Protein 2WFO (pdb70)

Sequence (153 aa):
ELPSLCMLNNSFYYMKGGANIFLIRVSDVSVLMKEYDVSVYEPEDLGNCLNKSDSSWAIHWFSIALGHDWLMDPPMLCRNKTKKEGSNIQQFNISKADESRVYGKKIRNGMRHLFRGFYDPCEEGKVCYVTINQCGDPSSFEYCGTNYLSKCQF

Solvent-accessible surface area: 8376 Å² total; per-residue (Å²): 198,110,11,36,47,11,66,46,75,21,45,31,0,0,0,65,2,56,91,3,28,0,0,0,55,8,43,97,103,32,111,13,118,123,157,148,18,32,18,0,132,107,37,140,35,0,29,68,1,6,125,105,114,80,0,27,118,0,0,57,52,0,0,92,35,1,30,7,59,33,166,152,27,59,56,2,21,0,19,52,83,107,79,193,107,8,6,13,0,8,1,62,0,5,46,36,124,169,14,82,125,14,0,149,71,0,14,67,4,0,98,142,46,11,233,47,8,142,55,59,8,108,113,50,118,72,3,21,0,14,1,4,8,20,77,41,86,6,4,155,110,54,24,31,118,101,43,33,90,146,16,136,71

InterPro domains:
  IPR001535 Arenavirus glycoprotein [PF00798] (1-121)

B-factor: mean 17.54, std 7.78, range [5.85, 47.01]

Foldseek 3Di:
DAWAKADPDQFWIWTHDPPWIKIKGKDQDDPDDPPVFDFALALVSCCQQAVDPSCSVNVVSLCVLLPHDSHDDGTWTWHGCVDQQFIKTKDKLAQDDVNNVVNVSSQVSVCVVPVNHDDPHDHPGTMMIIMTIPPRNNCPCCPPCVNCVNDPD

Secondary structure (DSSP, 8-state):
-PPEEEESSSSEEEEEETTEEEEEEEES-----TTTSEEE-SGGGGGGT-S-GGGHHHHHHHHHHHT--TTTSPPEEE--TT-TT---EEEE--BSTTTHHHHHHHHHHHHHH-TT----PPBTS--EEEEEEBTBGGGTTTTSHHHHTTS--

Radius of gyration: 14.34 Å; Cα contacts (8 Å, |Δi|>4): 289; chains: 1; bounding box: 29×34×38 Å

Organism: Machupo virus (NCBI:txid3052317)

Nearest PDB structures (foldseek):
  7qu1-assembly1_C  TM=9.892E-01  e=2.155E-29  Mammarenavirus machupoense
  6s9j-assembly3_F  TM=9.794E-01  e=1.370E-26  Mammarenavirus machupoense
  7qu2-assembly1_C  TM=9.484E-01  e=4.733E-16  Mammarenavirus juninense
  5w1k-assembly3_J  TM=9.390E-01  e=4.719E-14  Mammarenavirus juninense

Structure (mmCIF, N/CA/C/O backbone):
data_2WFO
#
_entry.id   2WFO
#
_cell.length_a   51.523
_cell.length_b   55.070
_cell.length_c   61.327
_cell.angle_alpha   90.00
_cell.angle_beta   90.00
_cell.angle_gamma   90.00
#
_symmetry.space_group_name_H-M   'P 21 21 21'
#
loop_
_entity.id
_entity.type
_entity.pdbx_description
1 polymer 'GLYCOPROTEIN 1'
2 branched 2-acetamido-2-deoxy-beta-D-glucopyranose-(1-4)-2-acetamido-2-deoxy-beta-D-glucopyranose
3 non-polymer 2-acetamido-2-deoxy-beta-D-glucopyranose
4 water water
#
loop_
_atom_site.group_PDB
_atom_site.id
_atom_site.type_symbol
_atom_site.label_atom_id
_atom_site.label_alt_id
_atom_site.label_comp_id
_atom_site.label_asym_id
_atom_site.label_entity_id
_atom_site.label_seq_id
_atom_site.pdbx_PDB_ins_code
_atom_site.Cartn_x
_atom_site.Cartn_y
_atom_site.Cartn_z
_atom_site.occupancy
_atom_site.B_iso_or_equiv
_atom_site.auth_seq_id
_atom_site.auth_comp_id
_atom_site.auth_asym_id
_atom_site.auth_atom_id
_atom_site.pdbx_PDB_model_num
ATOM 1 N N . GLU A 1 1 ? 49.454 39.555 17.134 1.00 38.16 87 GLU A N 1
ATOM 2 C CA . GLU A 1 1 ? 49.940 39.495 15.723 1.00 37.37 87 GLU A CA 1
ATOM 3 C C . GLU A 1 1 ? 48.911 38.853 14.775 1.00 35.42 87 GLU A C 1
ATOM 4 O O . GLU A 1 1 ? 48.835 39.250 13.610 1.00 35.73 87 GLU A O 1
ATOM 10 N N . LEU A 1 2 ? 48.145 37.864 15.257 1.00 32.97 88 LEU A N 1
ATOM 11 C CA . LEU A 1 2 ? 47.019 37.307 14.489 1.00 30.19 88 LEU A CA 1
ATOM 12 C C . LEU A 1 2 ? 45.735 38.067 14.809 1.00 27.63 88 LEU A C 1
ATOM 13 O O . LEU A 1 2 ? 45.560 38.537 15.931 1.00 26.85 88 LEU A O 1
ATOM 18 N N . PRO A 1 3 ? 44.811 38.154 13.837 1.00 24.52 89 PRO A N 1
ATOM 19 C CA . PRO A 1 3 ? 43.481 38.637 14.200 1.00 23.39 89 PRO A CA 1
ATOM 20 C C . PRO A 1 3 ? 42.869 37.806 15.324 1.00 22.24 89 PRO A C 1
ATOM 21 O O . PRO A 1 3 ? 43.205 36.637 15.476 1.00 23.34 89 PRO A O 1
ATOM 25 N N . SER A 1 4 ? 42.000 38.409 16.120 1.00 20.73 90 SER A N 1
ATOM 26 C CA . SER A 1 4 ? 41.300 37.691 17.176 1.00 20.40 90 SER A CA 1
ATOM 27 C C . SER A 1 4 ? 39.959 37.223 16.649 1.00 18.69 90 SER A C 1
ATOM 28 O O . SER A 1 4 ? 39.329 37.953 15.902 1.00 18.27 90 SER A O 1
ATOM 31 N N . LEU A 1 5 ? 39.526 36.034 17.063 1.00 17.64 91 LEU A N 1
ATOM 32 C CA . LEU A 1 5 ? 38.285 35.412 16.565 1.00 17.11 91 LEU A CA 1
ATOM 33 C C . LEU A 1 5 ? 37.324 35.126 17.709 1.00 17.36 91 LEU A C 1
ATOM 34 O O . LEU A 1 5 ? 37.743 34.792 18.808 1.00 18.04 91 LEU A O 1
ATOM 39 N N . CYS A 1 6 ? 36.032 35.273 17.440 1.00 16.22 92 CYS A N 1
ATOM 40 C CA . CYS A 1 6 ? 34.985 35.034 18.415 1.00 16.62 92 CYS A CA 1
ATOM 41 C C . CYS A 1 6 ? 33.840 34.303 17.735 1.00 15.19 92 CYS A C 1
ATOM 42 O O . CYS A 1 6 ? 33.4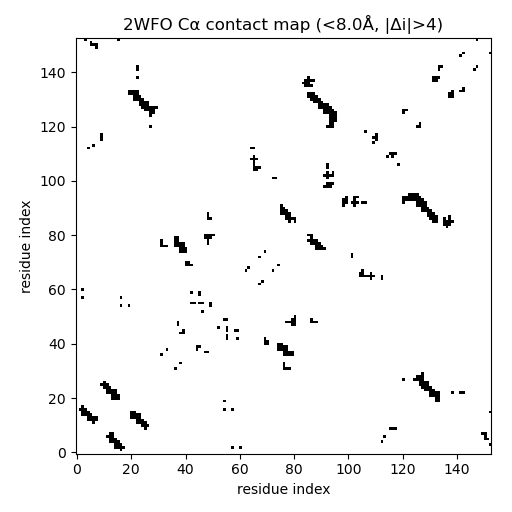59 34.643 16.634 1.00 13.59 92 CYS A O 1
ATOM 45 N N . MET A 1 7 ? 33.275 33.319 18.413 1.00 15.53 93 MET A N 1
ATOM 46 C CA . MET A 1 7 ? 32.064 32.680 17.954 1.00 15.01 93 MET A CA 1
ATOM 47 C C . MET A 1 7 ? 30.935 33.009 18.925 1.00 15.20 93 MET A C 1
ATOM 48 O O . MET A 1 7 ? 31.030 32.716 20.128 1.00 14.47 93 MET A O 1
ATOM 53 N N . LEU A 1 8 ? 29.865 33.586 18.393 1.00 14.81 94 LEU A N 1
ATOM 54 C CA . LEU A 1 8 ? 28.674 33.887 19.170 1.00 15.93 94 LEU A CA 1
ATOM 55 C C . LEU A 1 8 ? 27.765 32.658 19.224 1.00 16.12 94 LEU A C 1
ATOM 56 O O . LEU A 1 8 ? 27.265 32.280 20.280 1.00 16.81 94 LEU A O 1
ATOM 61 N N . ASN A 1 9 ? 27.536 32.061 18.063 1.00 15.36 95 ASN A N 1
ATOM 62 C CA . ASN A 1 9 ? 26.705 30.868 17.927 1.00 15.48 95 ASN A CA 1
ATOM 63 C C . ASN A 1 9 ? 27.013 30.278 16.554 1.00 15.13 95 ASN A C 1
ATOM 64 O O . ASN A 1 9 ? 27.981 30.699 15.925 1.00 14.79 95 ASN A O 1
ATOM 69 N N . ASN A 1 10 ? 26.247 29.308 16.079 1.00 15.30 96 ASN A N 1
ATOM 70 C CA . ASN A 1 10 ? 26.702 28.616 14.865 1.00 15.52 96 ASN A CA 1
ATOM 71 C C . ASN A 1 10 ? 26.665 29.480 13.598 1.00 15.41 96 ASN A C 1
ATOM 72 O O . ASN A 1 10 ? 27.342 29.157 12.618 1.00 15.47 96 ASN A O 1
ATOM 77 N N . SER A 1 11 ? 25.875 30.555 13.605 1.00 14.66 97 SER A N 1
ATOM 78 C CA . SER A 1 11 ? 25.768 31.407 12.429 1.00 14.62 97 SER A CA 1
ATOM 79 C C . SER A 1 11 ? 26.493 32.754 12.539 1.00 13.96 97 SER A C 1
ATOM 80 O O . SER A 1 11 ? 26.702 33.397 11.512 1.00 13.68 97 SER A O 1
ATOM 83 N N . PHE A 1 12 ? 26.833 33.184 13.760 1.00 13.70 98 PHE A N 1
ATOM 84 C CA . PHE A 1 12 ? 27.422 34.498 14.015 1.00 12.61 98 PHE A CA 1
ATOM 85 C C . PHE A 1 12 ? 28.806 34.407 14.625 1.00 12.70 98 PHE A C 1
ATOM 86 O O . PHE A 1 12 ? 28.998 33.778 15.672 1.00 11.37 98 PHE A O 1
ATOM 94 N N . TYR A 1 13 ? 29.757 35.072 13.965 1.00 11.32 99 TYR A N 1
ATOM 95 C CA . TYR A 1 13 ? 31.163 35.069 14.373 1.00 11.39 99 TYR A CA 1
ATOM 96 C C . TYR A 1 13 ? 31.683 36.470 14.207 1.00 11.13 99 TYR A C 1
ATOM 97 O O . TYR A 1 13 ? 31.070 37.299 13.507 1.00 9.99 99 TYR A O 1
ATOM 106 N N . TYR A 1 14 ? 32.800 36.757 14.864 1.00 10.28 100 TYR A N 1
ATOM 107 C CA . TYR A 1 14 ? 33.453 38.055 14.704 1.00 10.67 100 TYR A CA 1
ATOM 108 C C . TYR A 1 14 ? 34.961 37.908 14.608 1.00 11.22 100 TYR A C 1
ATOM 109 O O . TYR A 1 14 ? 35.559 37.012 15.210 1.00 11.50 100 TYR A O 1
ATOM 118 N N . MET A 1 15 ? 35.572 38.823 13.870 1.00 11.87 101 MET A N 1
ATOM 119 C CA . MET A 1 15 ? 37.028 38.936 13.799 1.00 11.83 101 MET A CA 1
ATOM 120 C C . MET A 1 15 ? 37.482 40.348 14.108 1.00 13.29 101 MET A C 1
ATOM 121 O O . MET A 1 15 ? 36.917 41.324 13.619 1.00 12.55 101 MET A O 1
ATOM 126 N N . LYS A 1 16 ? 38.506 40.465 14.949 1.00 14.63 102 LYS A N 1
ATOM 127 C CA . LYS A 1 16 ? 39.099 41.754 15.236 1.00 16.57 102 LYS A CA 1
ATOM 128 C C . LYS A 1 16 ? 40.502 41.765 14.659 1.00 17.00 102 LYS A C 1
ATOM 129 O O . LYS A 1 16 ? 41.321 40.902 14.978 1.00 17.43 102 LYS A O 1
ATOM 135 N N . GLY A 1 17 ? 40.762 42.734 13.795 1.00 17.61 103 GLY A N 1
ATOM 136 C CA . GLY A 1 17 ? 42.072 42.918 13.170 1.00 19.05 103 GLY A CA 1
ATOM 137 C C . GLY A 1 17 ? 42.481 44.356 13.406 1.00 19.96 103 GLY A C 1
ATOM 138 O O . GLY A 1 17 ? 41.937 45.273 12.796 1.00 19.36 103 GLY A O 1
ATOM 139 N N . GLY A 1 18 ? 43.427 44.562 14.314 1.00 21.66 104 GLY A N 1
ATOM 140 C CA . GLY A 1 18 ? 43.746 45.907 14.772 1.00 22.53 104 GLY A CA 1
ATOM 141 C C . GLY A 1 18 ? 42.547 46.582 15.409 1.00 22.72 104 GLY A C 1
ATOM 142 O O . GLY A 1 18 ? 41.928 46.047 16.324 1.00 23.93 104 GLY A O 1
ATOM 143 N N . ALA A 1 19 ? 42.191 47.751 14.893 1.00 22.59 105 ALA A N 1
ATOM 144 C CA . ALA A 1 19 ? 41.077 48.516 15.429 1.00 22.36 105 ALA A CA 1
ATOM 145 C C . ALA A 1 19 ? 39.764 48.117 14.774 1.00 20.75 105 ALA A C 1
ATOM 146 O O . ALA A 1 19 ? 38.694 48.514 15.240 1.00 21.64 105 ALA A O 1
ATOM 148 N N . ASN A 1 20 ? 39.839 47.339 13.701 1.00 18.87 106 ASN A N 1
ATOM 149 C CA . ASN A 1 20 ? 38.638 46.943 12.954 1.00 16.95 106 ASN A CA 1
ATOM 150 C C . ASN A 1 20 ? 38.030 45.630 13.440 1.00 15.42 106 ASN A C 1
ATOM 151 O O . ASN A 1 20 ? 38.750 44.675 13.777 1.00 14.95 106 ASN A O 1
ATOM 156 N N . ILE A 1 21 ? 36.700 45.593 13.451 1.00 13.50 107 ILE A N 1
ATOM 157 C CA . ILE A 1 21 ? 35.943 44.416 13.836 1.00 12.40 107 ILE A CA 1
ATOM 158 C C . ILE A 1 21 ? 35.008 44.105 12.685 1.00 11.61 107 ILE A C 1
ATOM 159 O O . ILE A 1 21 ? 34.443 45.022 12.061 1.00 11.18 107 ILE A O 1
ATOM 164 N N . PHE A 1 22 ? 34.884 42.809 12.393 1.00 10.44 108 PHE A N 1
ATOM 165 C CA . PHE A 1 22 ? 34.071 42.313 11.292 1.00 10.26 108 PHE A CA 1
ATOM 166 C C . PHE A 1 22 ? 33.051 41.294 11.790 1.00 9.66 108 PHE A C 1
ATOM 167 O O . PHE A 1 22 ? 33.386 40.392 12.567 1.00 10.32 108 PHE A O 1
ATOM 175 N N . LEU A 1 23 ? 31.814 41.444 11.316 1.00 9.42 109 LEU A N 1
ATOM 176 C CA . LEU A 1 23 ? 30.730 40.484 11.524 1.00 9.38 109 LEU A CA 1
ATOM 177 C C . LEU A 1 23 ? 30.803 39.454 10.411 1.00 9.63 109 LEU A C 1
ATOM 178 O O . LEU A 1 23 ? 30.833 39.806 9.223 1.00 8.79 109 LEU A O 1
ATOM 183 N N . ILE A 1 24 ? 30.876 38.186 10.810 1.00 10.03 110 ILE A N 1
ATOM 184 C CA . ILE A 1 24 ? 30.985 37.061 9.878 1.00 10.52 110 ILE A CA 1
ATOM 185 C C . ILE A 1 24 ? 29.772 36.169 10.115 1.00 10.44 110 ILE A C 1
ATOM 186 O O . ILE A 1 24 ? 29.552 35.707 11.239 1.00 9.96 110 ILE A O 1
ATOM 191 N N . ARG A 1 25 ? 28.966 35.966 9.081 1.00 10.40 111 ARG A N 1
ATOM 192 C CA . ARG A 1 25 ? 27.764 35.150 9.215 1.00 10.97 111 ARG A CA 1
ATOM 193 C C . ARG A 1 25 ? 27.729 34.031 8.202 1.00 11.44 111 ARG A C 1
ATOM 194 O O . ARG A 1 25 ? 28.227 34.170 7.086 1.00 11.67 111 ARG A O 1
ATOM 202 N N . VAL A 1 26 ? 27.201 32.886 8.635 1.00 11.66 112 VAL A N 1
ATOM 203 C CA . VAL A 1 26 ? 26.938 31.778 7.725 1.00 11.88 112 VAL A CA 1
ATOM 204 C C . VAL A 1 26 ? 25.453 31.777 7.470 1.00 13.26 112 VAL A C 1
ATOM 205 O O . VAL A 1 26 ? 24.654 31.759 8.419 1.00 14.18 112 VAL A O 1
ATOM 209 N N . SER A 1 27 ? 25.062 31.848 6.198 1.00 13.73 113 SER A N 1
ATOM 210 C CA . SER A 1 27 ? 23.648 31.952 5.881 1.00 14.95 113 SER A CA 1
ATOM 211 C C . SER A 1 27 ? 23.282 31.349 4.525 1.00 14.86 113 SER A C 1
ATOM 212 O O . SER A 1 27 ? 24.161 30.958 3.742 1.00 14.27 113 SER A O 1
ATOM 215 N N . ASP A 1 28 ? 21.977 31.242 4.280 1.00 13.71 114 ASP A N 1
ATOM 216 C CA . ASP A 1 28 ? 21.493 30.653 3.060 1.00 13.97 114 ASP A CA 1
ATOM 217 C C . ASP A 1 28 ? 20.829 31.666 2.119 1.00 12.70 114 ASP A C 1
ATOM 218 O O . ASP A 1 28 ? 20.045 31.276 1.275 1.00 11.53 114 ASP A O 1
ATOM 223 N N . VAL A 1 29 ? 21.156 32.950 2.276 1.00 11.88 115 VAL A N 1
ATOM 224 C CA . VAL A 1 29 ? 20.642 33.993 1.415 1.00 11.88 115 VAL A CA 1
ATOM 225 C C . VAL A 1 29 ? 21.786 34.921 1.032 1.00 11.73 115 VAL A C 1
ATOM 226 O O . VAL A 1 29 ? 22.616 35.297 1.867 1.00 11.39 115 VAL A O 1
ATOM 230 N N . SER A 1 30 ? 21.814 35.293 -0.233 1.00 12.90 116 SER A N 1
ATOM 231 C CA . SER A 1 30 ? 22.722 36.341 -0.722 1.00 12.63 116 SER A CA 1
ATOM 232 C C . SER A 1 30 ? 21.945 37.337 -1.546 1.00 12.06 116 SER A C 1
ATOM 233 O O . SER A 1 30 ? 21.034 36.949 -2.269 1.00 11.70 116 SER A O 1
ATOM 236 N N . VAL A 1 31 ? 22.322 38.618 -1.448 1.00 10.57 117 VAL A N 1
ATOM 237 C CA . VAL A 1 31 ? 21.772 39.640 -2.342 1.00 10.95 117 VAL A CA 1
ATOM 238 C C . VAL A 1 31 ? 22.839 40.203 -3.261 1.00 11.36 117 VAL A C 1
ATOM 239 O O . VAL A 1 31 ? 22.615 41.235 -3.910 1.00 12.32 117 VAL A O 1
ATOM 243 N N . LEU A 1 32 ? 23.985 39.518 -3.330 1.00 11.33 118 LEU A N 1
ATOM 244 C CA . LEU A 1 32 ? 25.031 39.836 -4.299 1.00 12.32 118 LEU A CA 1
ATOM 245 C C . LEU A 1 32 ? 24.823 39.036 -5.595 1.00 13.15 118 LEU A C 1
ATOM 246 O O . LEU A 1 32 ? 24.124 37.990 -5.590 1.00 13.90 118 LEU A O 1
ATOM 251 N N . MET A 1 33 ? 25.382 39.552 -6.698 1.00 13.06 119 MET A N 1
ATOM 252 C CA . MET A 1 33 ? 25.202 38.962 -8.018 1.00 15.21 119 MET A CA 1
ATOM 253 C C . MET A 1 33 ? 26.492 39.140 -8.816 1.00 15.41 119 MET A C 1
ATOM 254 O O . MET A 1 33 ? 27.026 40.255 -8.943 1.00 14.44 119 MET A O 1
ATOM 259 N N . LYS A 1 34 ? 27.008 38.036 -9.346 1.00 16.72 120 LYS A N 1
ATOM 260 C CA . LYS A 1 34 ? 28.171 38.090 -10.225 1.00 18.91 120 LYS A CA 1
ATOM 261 C C . LYS A 1 34 ? 27.873 38.918 -11.470 1.00 20.23 120 LYS A C 1
ATOM 262 O O . LYS A 1 34 ? 26.777 38.847 -12.024 1.00 20.53 120 LYS A O 1
ATOM 268 N N . GLU A 1 35 ? 28.856 39.688 -11.914 1.00 20.77 121 GLU A N 1
ATOM 269 C CA . GLU A 1 35 ? 28.683 40.616 -13.053 1.00 21.89 121 GLU A CA 1
ATOM 270 C C . GLU A 1 35 ? 27.772 41.817 -12.748 1.00 21.09 121 GLU A C 1
ATOM 271 O O . GLU A 1 35 ? 27.488 42.601 -13.649 1.00 21.86 121 GLU A O 1
ATOM 277 N N . TYR A 1 36 ? 27.320 41.971 -11.497 1.00 18.27 122 TYR A N 1
ATOM 278 C CA . TYR A 1 36 ? 26.763 43.242 -11.027 1.00 17.10 122 TYR A CA 1
ATOM 279 C C . TYR A 1 36 ? 27.673 43.799 -9.933 1.00 15.22 122 TYR A C 1
ATOM 280 O O . TYR A 1 36 ? 28.141 44.943 -9.998 1.00 14.97 122 TYR A O 1
ATOM 289 N N . ASP A 1 37 ? 27.911 42.976 -8.920 1.00 14.17 123 ASP A N 1
ATOM 290 C CA . ASP A 1 37 ? 28.800 43.332 -7.800 1.00 13.11 123 ASP A CA 1
ATOM 291 C C . ASP A 1 37 ? 30.250 43.059 -8.172 1.00 13.04 123 ASP A C 1
ATOM 292 O O . ASP A 1 37 ? 30.539 42.693 -9.322 1.00 14.11 123 ASP A O 1
ATOM 297 N N . VAL A 1 38 ? 31.173 43.286 -7.245 1.00 12.47 124 VAL A N 1
ATOM 298 C CA . VAL A 1 38 ? 32.597 43.231 -7.560 1.00 11.69 124 VAL A CA 1
ATOM 299 C C . VAL A 1 38 ? 33.133 41.790 -7.383 1.00 11.48 124 VAL A C 1
ATOM 300 O O . VAL A 1 38 ? 32.836 41.139 -6.381 1.00 10.94 124 VAL A O 1
ATOM 304 N N . SER A 1 39 ? 33.891 41.296 -8.363 1.00 12.29 125 SER A N 1
ATOM 305 C CA . SER A 1 39 ? 34.582 40.006 -8.239 1.00 11.19 125 SER A CA 1
ATOM 306 C C . SER A 1 39 ? 35.990 40.285 -7.696 1.00 10.93 125 SER A C 1
ATOM 307 O O . SER A 1 39 ? 36.735 41.132 -8.254 1.00 11.14 125 SER A O 1
ATOM 310 N N . VAL A 1 40 ? 36.354 39.585 -6.628 1.00 10.62 126 VAL A N 1
ATOM 311 C CA . VAL A 1 40 ? 37.625 39.825 -5.942 1.00 10.01 126 VAL A CA 1
ATOM 312 C C . VAL A 1 40 ? 38.686 38.829 -6.429 1.00 10.61 126 VAL A C 1
ATOM 313 O O . VAL A 1 40 ? 38.919 37.802 -5.802 1.00 12.44 126 VAL A O 1
ATOM 317 N N . TYR A 1 41 ? 39.303 39.129 -7.563 1.00 10.07 127 TYR A N 1
ATOM 318 C CA . TYR A 1 41 ? 40.219 38.202 -8.227 1.00 11.00 127 TYR A CA 1
ATOM 319 C C . TYR A 1 41 ? 41.553 38.067 -7.486 1.00 11.17 127 TYR A C 1
ATOM 320 O O . TYR A 1 41 ? 42.119 36.980 -7.414 1.00 11.62 127 TYR A O 1
ATOM 329 N N . GLU A 1 42 ? 42.072 39.194 -7.018 1.00 11.77 128 GLU A N 1
ATOM 330 C CA . GLU A 1 42 ? 43.392 39.243 -6.374 1.00 11.69 128 GLU A CA 1
ATOM 331 C C . GLU A 1 42 ? 43.258 39.933 -5.038 1.00 11.53 128 GLU A C 1
ATOM 332 O O . GLU A 1 42 ? 42.338 40.714 -4.849 1.00 11.17 128 GLU A O 1
ATOM 338 N N . PRO A 1 43 ? 44.208 39.696 -4.119 1.00 12.78 129 PRO A N 1
ATOM 339 C CA . PRO A 1 43 ? 44.035 40.267 -2.777 1.00 13.08 129 PRO A CA 1
ATOM 340 C C . PRO A 1 43 ? 43.787 41.766 -2.782 1.00 14.24 129 PRO A C 1
ATOM 341 O O . PRO A 1 43 ? 42.953 42.232 -2.016 1.00 13.58 129 PRO A O 1
ATOM 345 N N . GLU A 1 44 ? 44.452 42.493 -3.674 1.00 14.87 130 GLU A N 1
ATOM 346 C CA . GLU A 1 44 ? 44.383 43.938 -3.651 1.00 16.23 130 GLU A CA 1
ATOM 347 C C . GLU A 1 44 ? 43.017 44.470 -4.175 1.00 14.91 130 GLU A C 1
ATOM 348 O O . GLU A 1 44 ? 42.647 45.615 -3.897 1.00 14.33 130 GLU A O 1
ATOM 354 N N . ASP A 1 45 ? 42.239 43.603 -4.837 1.00 12.85 131 ASP A N 1
ATOM 355 C CA . ASP A 1 45 ? 40.844 43.928 -5.179 1.00 12.48 131 ASP A CA 1
ATOM 356 C C . ASP A 1 45 ? 39.966 44.137 -3.946 1.00 12.08 131 ASP A C 1
ATOM 357 O O . ASP A 1 45 ? 38.901 44.740 -4.050 1.00 11.99 131 ASP A O 1
ATOM 362 N N . LEU A 1 46 ? 40.410 43.656 -2.786 1.00 12.40 132 LEU A N 1
ATOM 363 C CA . LEU A 1 46 ? 39.678 43.878 -1.547 1.00 12.27 132 LEU A CA 1
ATOM 364 C C . LEU A 1 46 ? 39.554 45.371 -1.253 1.00 12.88 132 LEU A C 1
ATOM 365 O O . LEU A 1 46 ? 38.637 45.780 -0.547 1.00 12.91 132 LEU A O 1
ATOM 370 N N . GLY A 1 47 ? 40.459 46.174 -1.803 1.00 13.53 133 GLY A N 1
ATOM 371 C CA . GLY A 1 47 ? 40.410 47.623 -1.658 1.00 14.15 133 GLY A CA 1
ATOM 372 C C . GLY A 1 47 ? 39.166 48.238 -2.290 1.00 14.21 133 GLY A C 1
ATOM 373 O O . GLY A 1 47 ? 38.811 49.360 -1.958 1.00 15.32 133 GLY A O 1
ATOM 374 N N . ASN A 1 48 ? 38.518 47.513 -3.204 1.00 13.63 134 ASN A N 1
ATOM 375 C CA . ASN A 1 48 ? 37.249 47.966 -3.797 1.00 14.51 134 ASN A CA 1
ATOM 376 C C . ASN A 1 48 ? 36.024 47.520 -2.981 1.00 13.82 134 ASN A C 1
ATOM 377 O O . ASN A 1 48 ? 34.899 47.877 -3.317 1.00 13.67 134 ASN A O 1
ATOM 382 N N . CYS A 1 49 ? 36.258 46.730 -1.929 1.00 12.55 135 CYS A N 1
ATOM 383 C CA . CYS A 1 49 ? 35.187 46.189 -1.070 1.00 12.86 135 CYS A CA 1
ATOM 384 C C . CYS A 1 49 ? 35.032 46.945 0.261 1.00 13.45 135 CYS A C 1
ATOM 385 O O . CYS A 1 49 ? 34.014 46.787 0.933 1.00 13.01 135 CYS A O 1
ATOM 388 N N . LEU A 1 50 ? 36.065 47.689 0.650 1.00 14.43 136 LEU A N 1
ATOM 389 C CA . LEU A 1 50 ? 36.217 48.221 1.997 1.00 15.64 136 LEU A CA 1
ATOM 390 C C . LEU A 1 50 ? 36.653 49.685 1.932 1.00 18.11 136 LEU A C 1
ATOM 391 O O . LEU A 1 50 ? 37.605 49.985 1.242 1.00 18.82 136 LEU A O 1
ATOM 396 N N . ASN A 1 51 ? 36.021 50.578 2.691 1.00 20.92 137 ASN A N 1
ATOM 397 C CA . ASN A 1 51 ? 36.460 52.003 2.666 1.00 23.37 137 ASN A CA 1
ATOM 398 C C . ASN A 1 51 ? 37.738 52.278 3.450 1.00 23.58 137 ASN A C 1
ATOM 399 O O . ASN A 1 51 ? 38.483 53.216 3.136 1.00 25.42 137 ASN A O 1
ATOM 404 N N . LYS A 1 52 ? 38.031 51.445 4.439 1.00 23.03 138 LYS A N 1
ATOM 405 C CA . LYS A 1 52 ? 39.245 51.623 5.258 1.00 23.53 138 LYS A CA 1
ATOM 406 C C . LYS A 1 52 ? 40.433 50.847 4.656 1.00 22.33 138 LYS A C 1
ATOM 407 O O . LYS A 1 52 ? 40.321 49.654 4.428 1.00 20.75 138 LYS A O 1
ATOM 413 N N . SER A 1 53 ? 41.570 51.511 4.438 1.00 21.37 139 SER A N 1
ATOM 414 C CA . SER A 1 53 ? 42.762 50.826 3.896 1.00 20.87 139 SER A CA 1
ATOM 415 C C . SER A 1 53 ? 43.304 49.723 4.820 1.00 21.09 139 SER A C 1
ATOM 416 O O . SER A 1 53 ? 43.772 48.669 4.350 1.00 21.29 139 SER A O 1
ATOM 419 N N . ASP A 1 54 ? 43.194 49.939 6.130 1.00 21.38 140 ASP A N 1
ATOM 420 C CA . ASP A 1 54 ? 43.754 49.003 7.121 1.00 21.56 140 ASP A CA 1
ATOM 421 C C . ASP A 1 54 ? 42.892 47.760 7.390 1.00 20.80 140 ASP A C 1
ATOM 422 O O . ASP A 1 54 ? 43.209 46.960 8.276 1.00 21.87 140 ASP A O 1
ATOM 427 N N . SER A 1 55 ? 41.828 47.585 6.610 1.00 18.97 141 SER A N 1
ATOM 428 C CA . SER A 1 55 ? 40.942 46.430 6.739 1.00 18.19 141 SER A CA 1
ATOM 429 C C . SER A 1 55 ? 41.315 45.286 5.805 1.00 16.95 141 SER A C 1
ATOM 430 O O . SER A 1 55 ? 41.045 44.110 6.106 1.00 16.03 141 SER A O 1
ATOM 433 N N . SER A 1 56 ? 41.951 45.609 4.673 1.00 15.81 142 SER A N 1
ATOM 434 C CA . SER A 1 56 ? 42.210 44.571 3.672 1.00 15.35 142 SER A CA 1
ATOM 435 C C . SER A 1 56 ? 43.103 43.431 4.163 1.00 14.86 142 SER A C 1
ATOM 436 O O . SER A 1 56 ? 42.909 42.281 3.776 1.00 13.07 142 SER A O 1
ATOM 439 N N . TRP A 1 57 ? 44.085 43.727 4.992 1.00 14.62 143 TRP A N 1
ATOM 440 C CA . TRP A 1 57 ? 44.984 42.640 5.435 1.00 14.76 143 TRP A CA 1
ATOM 441 C C . TRP A 1 57 ? 44.219 41.577 6.239 1.00 13.02 143 TRP A C 1
ATOM 442 O O . TRP A 1 57 ? 44.464 40.384 6.078 1.00 13.13 143 TRP A O 1
ATOM 453 N N . ALA A 1 58 ? 43.284 42.008 7.078 1.00 12.66 144 ALA A N 1
ATOM 454 C CA . ALA A 1 58 ? 42.559 41.089 7.968 1.00 12.23 144 ALA A CA 1
ATOM 455 C C . ALA A 1 58 ? 41.650 40.186 7.179 1.00 11.15 144 ALA A C 1
ATOM 456 O O . ALA A 1 58 ? 41.573 38.993 7.451 1.00 11.19 144 ALA A O 1
ATOM 458 N N . ILE A 1 59 ? 40.933 40.758 6.214 1.00 10.21 145 ILE A N 1
ATOM 459 C CA . ILE A 1 59 ? 40.070 39.946 5.352 1.00 10.49 145 ILE A CA 1
ATOM 460 C C . ILE A 1 59 ? 40.917 38.969 4.557 1.00 10.25 145 ILE A C 1
ATOM 461 O O . ILE A 1 59 ? 40.560 37.810 4.417 1.00 10.07 145 ILE A O 1
ATOM 466 N N . HIS A 1 60 ? 42.059 39.434 4.068 1.00 10.69 146 HIS A N 1
ATOM 467 C CA . HIS A 1 60 ? 42.978 38.542 3.371 1.00 10.18 146 HIS A CA 1
ATOM 468 C C . HIS A 1 60 ? 43.461 37.420 4.294 1.00 10.06 146 HIS A C 1
ATOM 469 O O . HIS A 1 60 ? 43.450 36.252 3.913 1.00 9.01 146 HIS A O 1
ATOM 476 N N . TRP A 1 61 ? 43.866 37.769 5.510 1.00 9.71 147 TRP A N 1
ATOM 477 C CA . TRP A 1 61 ? 44.298 36.765 6.475 1.00 10.32 147 TRP A CA 1
ATOM 478 C C . TRP A 1 61 ? 43.220 35.684 6.653 1.00 10.09 147 TRP A C 1
ATOM 479 O O . TRP A 1 61 ? 43.521 34.480 6.616 1.00 10.56 147 TRP A O 1
ATOM 490 N N . PHE A 1 62 ? 41.974 36.117 6.805 1.00 9.59 148 PHE A N 1
ATOM 491 C CA . PHE A 1 62 ? 40.850 35.210 7.060 1.00 9.77 148 PHE A CA 1
ATOM 492 C C . PHE A 1 62 ? 40.635 34.309 5.845 1.00 9.66 148 PHE A C 1
ATOM 493 O O . PHE A 1 62 ? 40.469 33.102 5.979 1.00 9.91 148 PHE A O 1
ATOM 501 N N . SER A 1 63 ? 40.719 34.887 4.644 1.00 9.31 149 SER A N 1
ATOM 502 C CA . SER A 1 63 ? 40.588 34.089 3.405 1.00 8.60 149 SER A CA 1
ATOM 503 C C . SER A 1 63 ? 41.635 32.964 3.338 1.00 9.40 149 SER A C 1
ATOM 504 O O . SER A 1 63 ? 41.315 31.827 3.010 1.00 9.71 149 SER A O 1
ATOM 507 N N . ILE A 1 64 ? 42.887 33.291 3.662 1.00 9.48 150 ILE A N 1
ATOM 508 C CA . ILE A 1 64 ? 43.955 32.293 3.645 1.00 9.68 150 ILE A CA 1
ATOM 509 C C . ILE A 1 64 ? 43.678 31.221 4.709 1.00 10.65 150 ILE A C 1
ATOM 510 O O . ILE A 1 64 ? 43.852 30.016 4.452 1.00 10.40 150 ILE A O 1
ATOM 515 N N . ALA A 1 65 ? 43.267 31.665 5.890 1.00 10.48 151 ALA A N 1
ATOM 516 C CA . ALA A 1 65 ? 42.980 30.748 7.006 1.00 11.31 151 ALA A CA 1
ATOM 517 C C . ALA A 1 65 ? 41.865 29.743 6.671 1.00 11.19 151 ALA A C 1
ATO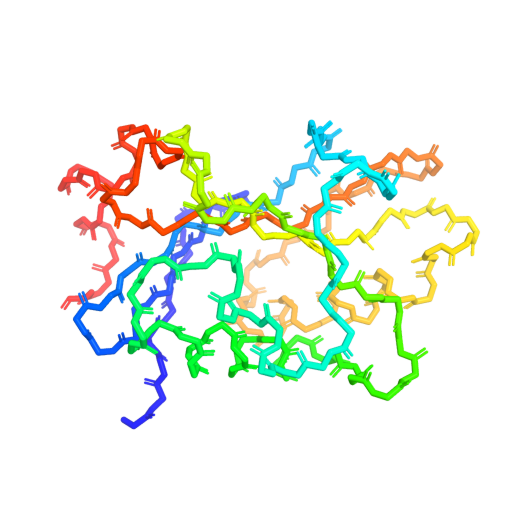M 518 O O . ALA A 1 65 ? 41.909 28.577 7.082 1.00 11.77 151 ALA A O 1
ATOM 520 N N . LEU A 1 66 ? 40.894 30.187 5.893 1.00 10.39 152 LEU A N 1
ATOM 521 C CA . LEU A 1 66 ? 39.777 29.326 5.455 1.00 9.87 152 LEU A CA 1
ATOM 522 C C . LEU A 1 66 ? 40.174 28.328 4.371 1.00 10.46 152 LEU A C 1
ATOM 523 O O . LEU A 1 66 ? 39.450 27.362 4.110 1.00 9.96 152 LEU A O 1
ATOM 528 N N . GLY A 1 67 ? 41.297 28.582 3.698 1.00 10.42 153 GLY A N 1
ATOM 529 C CA . GLY A 1 67 ? 41.772 27.735 2.605 1.00 11.21 153 GLY A CA 1
ATOM 530 C C . GLY A 1 67 ? 41.565 28.284 1.189 1.00 11.17 153 GLY A C 1
ATOM 531 O O . GLY A 1 67 ? 41.769 27.557 0.215 1.00 11.63 153 GLY A O 1
ATOM 532 N N . HIS A 1 68 ? 41.164 29.543 1.057 1.00 10.82 154 HIS A N 1
ATOM 533 C CA . HIS A 1 68 ? 40.961 30.136 -0.262 1.00 10.54 154 HIS A CA 1
ATOM 534 C C . HIS A 1 68 ? 42.279 30.217 -1.025 1.00 11.23 154 HIS A C 1
ATOM 535 O O . HIS A 1 68 ? 43.293 30.696 -0.481 1.00 11.38 154 HIS A O 1
ATOM 542 N N . ASP A 1 69 ? 42.273 29.694 -2.256 1.00 11.23 155 ASP A N 1
ATOM 543 C CA . ASP A 1 69 ? 43.388 29.770 -3.176 1.00 11.00 155 ASP A CA 1
ATOM 544 C C . ASP A 1 69 ? 43.138 30.925 -4.158 1.00 10.35 155 ASP A C 1
ATOM 545 O O . ASP A 1 69 ? 42.268 30.858 -5.027 1.00 10.27 155 ASP A O 1
ATOM 550 N N . TRP A 1 70 ? 43.875 32.013 -3.986 1.00 10.10 156 TRP A N 1
ATOM 551 C CA . TRP A 1 70 ? 43.609 33.237 -4.740 1.00 10.21 156 TRP A CA 1
ATOM 552 C C . TRP A 1 70 ? 43.796 33.073 -6.225 1.00 11.19 156 TRP A C 1
ATOM 553 O O . TRP A 1 70 ? 43.064 33.686 -7.002 1.00 11.67 156 TRP A O 1
ATOM 564 N N . LEU A 1 71 ? 44.753 32.222 -6.614 1.00 11.12 157 LEU A N 1
ATOM 565 C CA . LEU A 1 71 ? 45.045 31.965 -8.020 1.00 11.83 157 LEU A CA 1
ATOM 566 C C . LEU A 1 71 ? 43.945 31.142 -8.693 1.00 11.76 157 LEU A C 1
ATOM 567 O O . LEU A 1 71 ? 43.559 31.467 -9.799 1.00 13.74 157 LEU A O 1
ATOM 572 N N . MET A 1 72 ? 43.453 30.104 -8.021 1.00 12.01 158 MET A N 1
ATOM 573 C CA . MET A 1 72 ? 42.650 29.075 -8.689 1.00 12.96 158 MET A CA 1
ATOM 574 C C . MET A 1 72 ? 41.189 28.977 -8.295 1.00 12.46 158 MET A C 1
ATOM 575 O O . MET A 1 72 ? 40.378 28.460 -9.082 1.00 11.90 158 MET A O 1
ATOM 580 N N . ASP A 1 73 ? 40.832 29.463 -7.112 1.00 11.50 159 ASP A N 1
ATOM 581 C CA . ASP A 1 73 ? 39.476 29.286 -6.597 1.00 11.73 159 ASP A CA 1
ATOM 582 C C . ASP A 1 73 ? 38.504 30.348 -7.116 1.00 11.36 159 ASP A C 1
ATOM 583 O O . ASP A 1 73 ? 38.911 31.419 -7.604 1.00 11.58 159 ASP A O 1
ATOM 588 N N . PRO A 1 74 ? 37.197 30.075 -6.986 1.00 12.23 160 PRO A N 1
ATOM 589 C CA . PRO A 1 74 ? 36.195 31.082 -7.355 1.00 12.75 160 PRO A CA 1
ATOM 590 C C . PRO A 1 74 ? 36.421 32.393 -6.628 1.00 12.44 160 PRO A C 1
ATOM 591 O O . PRO A 1 74 ? 36.596 32.387 -5.409 1.00 12.86 160 PRO A O 1
ATOM 595 N N . PRO A 1 75 ? 36.425 33.521 -7.362 1.00 12.20 161 PRO A N 1
ATOM 596 C CA . PRO A 1 75 ? 36.620 34.793 -6.682 1.00 12.21 161 PRO A CA 1
ATOM 597 C C . PRO A 1 75 ? 35.510 35.093 -5.681 1.00 11.79 161 PRO A C 1
ATOM 598 O O . PRO A 1 75 ? 34.352 34.736 -5.930 1.00 12.75 161 PRO A O 1
ATOM 602 N N . MET A 1 76 ? 35.859 35.704 -4.548 1.00 11.87 162 MET A N 1
ATOM 603 C CA . MET A 1 76 ? 34.844 36.209 -3.622 1.00 11.58 162 MET A CA 1
ATOM 604 C C . MET A 1 76 ? 34.038 37.283 -4.363 1.00 11.28 162 MET A C 1
ATOM 605 O O . MET A 1 76 ? 34.531 37.851 -5.344 1.00 11.37 162 MET A O 1
ATOM 610 N N . LEU A 1 77 ? 32.809 37.544 -3.929 1.00 10.53 163 LEU A N 1
ATOM 611 C CA . LEU A 1 77 ? 32.029 38.663 -4.452 1.00 11.48 163 LEU A CA 1
ATOM 612 C C . LEU A 1 77 ? 31.946 39.671 -3.336 1.00 10.47 163 LEU A C 1
ATOM 613 O O . LEU A 1 77 ? 31.859 39.284 -2.163 1.00 9.59 163 LEU A O 1
ATOM 618 N N . CYS A 1 78 ? 31.989 40.946 -3.681 1.00 10.00 164 CYS A N 1
ATOM 619 C CA . CYS A 1 78 ? 31.694 41.960 -2.693 1.00 9.92 164 CYS A CA 1
ATOM 620 C C . CYS A 1 78 ? 30.943 43.156 -3.243 1.00 9.62 164 CYS A C 1
ATOM 621 O O . CYS A 1 78 ? 30.944 43.439 -4.439 1.00 9.88 164 CYS A O 1
ATOM 624 N N . ARG A 1 79 ? 30.273 43.845 -2.330 1.00 9.51 165 ARG A N 1
ATOM 625 C CA . ARG A 1 79 ? 29.621 45.088 -2.682 1.00 9.95 165 ARG A CA 1
ATOM 626 C C . ARG A 1 79 ? 30.662 46.192 -2.820 1.00 10.28 165 ARG A C 1
ATOM 627 O O . ARG A 1 79 ? 31.526 46.380 -1.954 1.00 9.83 165 ARG A O 1
ATOM 635 N N . ASN A 1 80 ? 30.571 46.941 -3.912 1.00 11.34 166 ASN A N 1
ATOM 636 C CA . ASN A 1 80 ? 31.505 48.024 -4.170 1.00 12.82 166 ASN A CA 1
ATOM 637 C C . ASN A 1 80 ? 31.474 49.033 -3.021 1.00 12.65 166 ASN A C 1
ATOM 638 O O . ASN A 1 80 ? 30.405 49.410 -2.529 1.00 12.19 166 ASN A O 1
ATOM 643 N N . LYS A 1 81 ? 32.650 49.471 -2.585 1.00 12.91 167 LYS A N 1
ATOM 644 C CA . LYS A 1 81 ? 32.743 50.403 -1.464 1.00 14.06 167 LYS A CA 1
ATOM 645 C C . LYS A 1 81 ? 32.050 51.746 -1.732 1.00 14.72 167 LYS A C 1
ATOM 646 O O . LYS A 1 81 ? 31.776 52.487 -0.798 1.00 16.07 167 LYS A O 1
ATOM 652 N N . THR A 1 82 ? 31.770 52.050 -2.996 1.00 16.05 168 THR A N 1
ATOM 653 C CA . THR A 1 82 ? 31.083 53.302 -3.360 1.00 17.63 168 THR A CA 1
ATOM 654 C C . THR A 1 82 ? 29.598 53.265 -2.978 1.00 17.78 168 THR A C 1
ATOM 655 O O . THR A 1 82 ? 28.925 54.293 -3.057 1.00 18.06 168 THR A O 1
ATOM 659 N N . LYS A 1 83 ? 29.098 52.099 -2.555 1.00 16.63 169 LYS A N 1
ATOM 660 C CA . LYS A 1 83 ? 27.693 51.967 -2.141 1.00 17.09 169 LYS A CA 1
ATOM 661 C C . LYS A 1 83 ? 27.545 52.234 -0.654 1.00 16.17 169 LYS A C 1
ATOM 662 O O . LYS A 1 83 ? 28.121 51.522 0.170 1.00 15.88 169 LYS A O 1
ATOM 668 N N . LYS A 1 84 ? 26.725 53.224 -0.312 1.00 16.05 170 LYS A N 1
ATOM 669 C CA . LYS A 1 84 ? 26.491 53.601 1.084 1.00 16.08 170 LYS A CA 1
ATOM 670 C C . LYS A 1 84 ? 25.914 52.492 1.962 1.00 13.99 170 LYS A C 1
ATOM 671 O O . LYS A 1 84 ? 26.065 52.538 3.190 1.00 14.36 170 LYS A O 1
ATOM 677 N N . GLU A 1 85 ? 25.265 51.502 1.354 1.00 12.18 171 GLU A N 1
ATOM 678 C CA . GLU A 1 85 ? 24.637 50.435 2.127 1.00 10.50 171 GLU A CA 1
ATOM 679 C C . GLU A 1 85 ? 25.661 49.670 2.980 1.00 10.18 171 GLU A C 1
ATOM 680 O O . GLU A 1 85 ? 25.307 49.134 4.024 1.00 10.40 171 GLU A O 1
ATOM 686 N N . GLY A 1 86 ? 26.890 49.547 2.497 1.00 9.41 172 GLY A N 1
ATOM 687 C CA . GLY A 1 86 ? 27.981 49.042 3.319 1.00 9.54 172 GLY A CA 1
ATOM 688 C C . GLY A 1 86 ? 28.583 47.734 2.831 1.00 9.05 172 GLY A C 1
ATOM 689 O O . GLY A 1 86 ? 27.986 47.027 2.031 1.00 9.40 172 GLY A O 1
ATOM 690 N N . SER A 1 87 ? 29.752 47.425 3.362 1.00 8.88 173 SER A N 1
ATOM 691 C CA . SER A 1 87 ? 30.525 46.246 2.981 1.00 9.04 173 SER A CA 1
ATOM 692 C C . SER A 1 87 ? 29.732 44.966 3.110 1.00 8.41 173 SER A C 1
ATOM 693 O O . SER A 1 87 ? 28.941 44.779 4.030 1.00 8.57 173 SER A O 1
ATOM 696 N N . ASN A 1 88 ? 29.976 44.077 2.163 1.00 8.63 174 ASN A N 1
ATOM 697 C CA . ASN A 1 88 ? 29.375 42.772 2.137 1.00 8.35 174 ASN A CA 1
ATOM 698 C C . ASN A 1 88 ? 30.324 41.948 1.252 1.00 8.25 174 ASN A C 1
ATOM 699 O O . ASN A 1 88 ? 30.317 42.093 0.040 1.00 8.40 174 ASN A O 1
ATOM 704 N N . ILE A 1 89 ? 31.155 41.126 1.884 1.00 8.61 175 ILE A N 1
ATOM 705 C CA . ILE A 1 89 ? 32.151 40.305 1.179 1.00 8.79 175 ILE A CA 1
ATOM 706 C C . ILE A 1 89 ? 31.736 38.854 1.392 1.00 8.89 175 ILE A C 1
ATOM 707 O O . ILE A 1 89 ? 31.509 38.446 2.525 1.00 8.50 175 ILE A O 1
ATOM 712 N N A GLN A 1 90 ? 31.670 38.069 0.320 0.50 8.77 176 GLN A N 1
ATOM 713 N N B GLN A 1 90 ? 31.665 38.086 0.307 0.50 9.04 176 GLN A N 1
ATOM 714 C CA A GLN A 1 90 ? 30.975 36.785 0.350 0.50 9.32 176 GLN A CA 1
ATOM 715 C CA B GLN A 1 90 ? 31.094 36.751 0.356 0.50 9.78 176 GLN A CA 1
ATOM 716 C C A GLN A 1 90 ? 31.737 35.620 -0.308 0.50 9.32 176 GLN A C 1
ATOM 717 C C B GLN A 1 90 ? 31.910 35.630 -0.253 0.50 9.65 176 GLN A C 1
ATOM 718 O O A GLN A 1 90 ? 32.201 35.757 -1.446 0.50 9.35 176 GLN A O 1
ATOM 719 O O B GLN A 1 90 ? 32.576 35.787 -1.277 0.50 10.25 176 GLN A O 1
ATOM 730 N N . PHE A 1 91 ? 31.817 34.490 0.415 1.00 9.77 177 PHE A N 1
ATOM 731 C CA . PHE A 1 91 ? 32.341 33.213 -0.065 1.00 9.42 177 PHE A CA 1
ATOM 732 C C . PHE A 1 91 ? 31.128 32.327 -0.333 1.00 9.78 177 PHE A C 1
ATOM 733 O O . PHE A 1 91 ? 30.282 32.153 0.554 1.00 9.54 177 PHE A O 1
ATOM 741 N N . ASN A 1 92 ? 31.020 31.804 -1.546 1.00 9.29 178 ASN A N 1
ATOM 742 C CA . ASN A 1 92 ? 29.900 30.908 -1.872 1.00 9.72 178 ASN A CA 1
ATOM 743 C C . ASN A 1 92 ? 30.293 29.477 -1.542 1.00 9.46 178 ASN A C 1
ATOM 744 O O . ASN A 1 92 ? 31.131 28.910 -2.232 1.00 10.27 178 ASN A O 1
ATOM 749 N N . ILE A 1 93 ? 29.659 28.891 -0.518 1.00 9.90 179 ILE A N 1
ATOM 750 C CA . ILE A 1 93 ? 30.019 27.555 -0.060 1.00 10.29 179 ILE A CA 1
ATOM 751 C C . ILE A 1 93 ? 28.902 26.526 -0.335 1.00 10.51 179 ILE A C 1
ATOM 752 O O . ILE A 1 93 ? 28.844 25.459 0.294 1.00 11.29 179 ILE A O 1
ATOM 757 N N . SER A 1 94 ? 28.039 26.853 -1.295 1.00 11.05 180 SER A N 1
ATOM 758 C CA . SER A 1 94 ? 26.863 26.044 -1.592 1.00 11.29 180 SER A CA 1
ATOM 759 C C . SER A 1 94 ? 27.232 24.573 -1.872 1.00 12.13 180 SER A C 1
ATOM 760 O O . SER A 1 94 ? 28.209 24.285 -2.575 1.00 11.66 180 SER A O 1
ATOM 763 N N . LYS A 1 95 ? 26.424 23.667 -1.349 1.00 14.00 181 LYS A N 1
ATOM 764 C CA . LYS A 1 95 ? 26.511 22.231 -1.681 1.00 16.11 181 LYS A CA 1
ATOM 765 C C . LYS A 1 95 ? 25.810 21.937 -3.001 1.00 18.17 181 LYS A C 1
ATOM 766 O O . LYS A 1 95 ? 24.742 21.300 -3.057 1.00 18.46 181 LYS A O 1
ATOM 772 N N . ALA A 1 96 ? 26.416 22.412 -4.070 1.00 20.26 182 ALA A N 1
ATOM 773 C CA . ALA A 1 96 ? 25.864 22.289 -5.404 1.00 23.31 182 ALA A CA 1
ATOM 774 C C . ALA A 1 96 ? 27.085 22.081 -6.278 1.00 26.00 182 ALA A C 1
ATOM 775 O O . ALA A 1 96 ? 28.202 22.476 -5.898 1.00 26.50 182 ALA A O 1
ATOM 777 N N . ASP A 1 97 ? 26.911 21.418 -7.413 1.00 28.43 183 ASP A N 1
ATOM 778 C CA . ASP A 1 97 ? 28.063 20.765 -8.054 1.00 30.71 183 ASP A CA 1
ATOM 779 C C . ASP A 1 97 ? 29.177 21.749 -8.431 1.00 29.93 183 ASP A C 1
ATOM 780 O O . ASP A 1 97 ? 30.350 21.415 -8.276 1.00 31.46 183 ASP A O 1
ATOM 785 N N . GLU A 1 98 ? 28.821 22.958 -8.874 1.00 29.46 184 GLU A N 1
ATOM 786 C CA . GLU A 1 98 ? 29.810 23.967 -9.279 1.00 28.68 184 GLU A CA 1
ATOM 787 C C . GLU A 1 98 ? 30.702 24.463 -8.121 1.00 26.98 184 GLU A C 1
ATOM 788 O O . GLU A 1 98 ? 31.906 24.708 -8.303 1.00 26.98 184 GLU A O 1
ATOM 794 N N . SER A 1 99 ? 30.113 24.626 -6.932 1.00 24.28 185 SER A N 1
ATOM 795 C CA . SER A 1 99 ? 30.864 25.120 -5.763 1.00 22.12 185 SER A CA 1
ATOM 796 C C . SER A 1 99 ? 31.090 24.035 -4.700 1.00 20.66 185 SER A C 1
ATOM 797 O O . SER A 1 99 ? 31.546 24.340 -3.599 1.00 18.93 185 SER A O 1
ATOM 800 N N . ARG A 1 100 ? 30.803 22.778 -5.033 1.00 19.97 186 ARG A N 1
ATOM 801 C CA . ARG A 1 100 ? 30.820 21.710 -4.036 1.00 19.59 186 ARG A CA 1
ATOM 802 C C . ARG A 1 100 ? 32.181 21.505 -3.352 1.00 18.34 186 ARG A C 1
ATOM 803 O O . ARG A 1 100 ? 32.264 21.495 -2.122 1.00 17.43 186 ARG A O 1
ATOM 811 N N . VAL A 1 101 ? 33.238 21.331 -4.142 1.00 17.24 187 VAL A N 1
ATOM 812 C CA . VAL A 1 101 ? 34.573 21.080 -3.589 1.00 16.83 187 VAL A CA 1
ATOM 813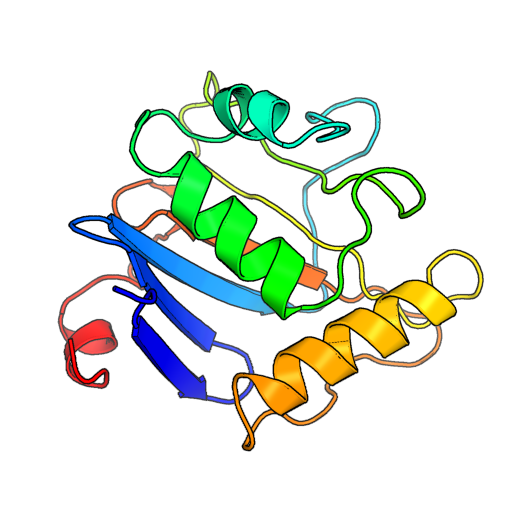 C C . VAL A 1 101 ? 35.074 22.293 -2.792 1.00 14.99 187 VAL A C 1
ATOM 814 O O . VAL A 1 101 ? 35.645 22.166 -1.702 1.00 13.99 187 VAL A O 1
ATOM 818 N N . TYR A 1 102 ? 34.869 23.467 -3.365 1.00 13.37 188 TYR A N 1
ATOM 819 C CA . TYR A 1 102 ? 35.319 24.687 -2.740 1.00 11.87 188 TYR A CA 1
ATOM 820 C C . TYR A 1 102 ? 34.606 24.866 -1.412 1.00 11.36 188 TYR A C 1
ATOM 821 O O . TYR A 1 102 ? 35.227 25.186 -0.421 1.00 10.42 188 TYR A O 1
ATOM 830 N N . GLY A 1 103 ? 33.296 24.659 -1.391 1.00 11.01 189 GLY A N 1
ATOM 831 C CA . GLY A 1 103 ? 32.523 24.855 -0.163 1.00 11.62 189 GLY A CA 1
ATOM 832 C C . GLY A 1 103 ? 32.952 23.914 0.944 1.00 11.72 189 GLY A C 1
ATOM 833 O O . GLY A 1 103 ? 33.013 24.287 2.124 1.00 11.34 189 GLY A O 1
ATOM 834 N N . LYS A 1 104 ? 33.254 22.673 0.560 1.00 12.74 190 LYS A N 1
ATOM 835 C CA . LYS A 1 104 ? 33.761 21.689 1.521 1.00 13.43 190 LYS A CA 1
ATOM 836 C C . LYS A 1 104 ? 35.064 22.190 2.160 1.00 13.01 190 LYS A C 1
ATOM 837 O O . LYS A 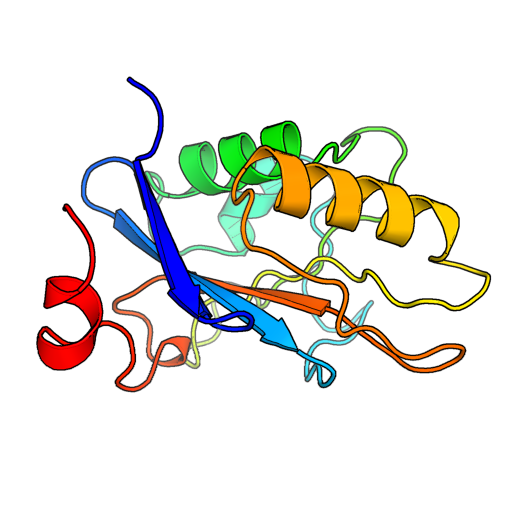1 104 ? 35.269 22.026 3.355 1.00 12.84 190 LYS A O 1
ATOM 843 N N . LYS A 1 105 ? 35.949 22.760 1.336 1.00 11.84 191 LYS A N 1
ATOM 844 C CA . LYS A 1 105 ? 37.255 23.239 1.803 1.00 11.17 191 LYS A CA 1
ATOM 845 C C . LYS A 1 105 ? 37.052 24.422 2.749 1.00 10.30 191 LYS A C 1
ATOM 846 O O . LYS A 1 105 ? 37.633 24.482 3.816 1.00 10.95 191 LYS A O 1
ATOM 852 N N . ILE A 1 106 ? 36.195 25.363 2.361 1.00 10.28 192 ILE A N 1
ATOM 853 C CA . ILE A 1 106 ? 35.941 26.512 3.188 1.00 9.85 192 ILE A CA 1
ATOM 854 C C . ILE A 1 106 ? 35.277 26.123 4.533 1.00 10.65 192 ILE A C 1
ATOM 855 O O . ILE A 1 106 ? 35.657 26.640 5.595 1.00 9.37 192 ILE A O 1
ATOM 860 N N . ARG A 1 107 ? 34.328 25.189 4.513 1.00 11.53 193 ARG A N 1
ATOM 861 C CA . ARG A 1 107 ? 33.731 24.726 5.780 1.00 11.61 193 ARG A CA 1
ATOM 862 C C . ARG A 1 107 ? 34.774 24.043 6.688 1.00 12.44 193 ARG A C 1
ATOM 863 O O . ARG A 1 107 ? 34.758 24.206 7.907 1.00 12.10 193 ARG A O 1
ATOM 871 N N . ASN A 1 108 ? 35.687 23.287 6.085 1.00 13.32 194 ASN A N 1
ATOM 872 C CA . ASN A 1 108 ? 36.820 22.715 6.820 1.00 14.33 194 ASN A CA 1
ATOM 873 C C . ASN A 1 108 ? 37.651 23.822 7.474 1.00 13.50 194 ASN A C 1
ATOM 874 O O . ASN A 1 108 ? 38.087 23.689 8.618 1.00 12.65 194 ASN A O 1
ATOM 879 N N . GLY A 1 109 ? 37.879 24.912 6.740 1.00 13.33 195 GLY A N 1
ATOM 880 C CA . GLY A 1 109 ? 38.571 26.071 7.284 1.00 12.98 195 GLY A CA 1
ATOM 881 C C . GLY A 1 109 ? 37.822 26.714 8.437 1.00 13.38 195 GLY A C 1
ATOM 882 O O . GLY A 1 109 ? 38.425 27.034 9.462 1.00 12.96 195 GLY A O 1
ATOM 883 N N . MET A 1 110 ? 36.510 26.913 8.267 1.00 13.31 196 MET A N 1
ATOM 884 C CA . MET A 1 110 ? 35.662 27.401 9.368 1.00 14.37 196 MET A CA 1
ATOM 885 C C . MET A 1 110 ? 35.792 26.490 10.600 1.00 15.21 196 MET A C 1
ATOM 886 O O . MET A 1 110 ? 35.953 26.989 11.703 1.00 15.94 196 MET A O 1
ATOM 891 N N . ARG A 1 111 ? 35.726 25.170 10.397 1.00 15.69 197 ARG A N 1
ATOM 892 C CA . ARG A 1 111 ? 35.847 24.173 11.487 1.00 17.72 197 ARG A CA 1
ATOM 893 C C . ARG A 1 111 ? 37.193 24.327 12.218 1.00 17.74 197 ARG A C 1
ATOM 894 O O . ARG A 1 111 ? 37.270 24.205 13.443 1.00 17.91 197 ARG A O 1
ATOM 902 N N . HIS A 1 112 ? 38.260 24.573 11.456 1.00 17.03 198 HIS A N 1
ATOM 903 C CA . HIS A 1 112 ? 39.598 24.705 12.025 1.00 17.68 198 HIS A CA 1
ATOM 904 C C . HIS A 1 112 ? 39.795 26.008 12.796 1.00 17.06 198 HIS A C 1
ATOM 905 O O . HIS A 1 112 ? 40.512 26.031 13.783 1.00 17.37 198 HIS A O 1
ATOM 912 N N . LEU A 1 113 ? 39.132 27.073 12.360 1.00 15.52 199 LEU A N 1
ATOM 913 C CA . LEU A 1 113 ? 39.163 28.354 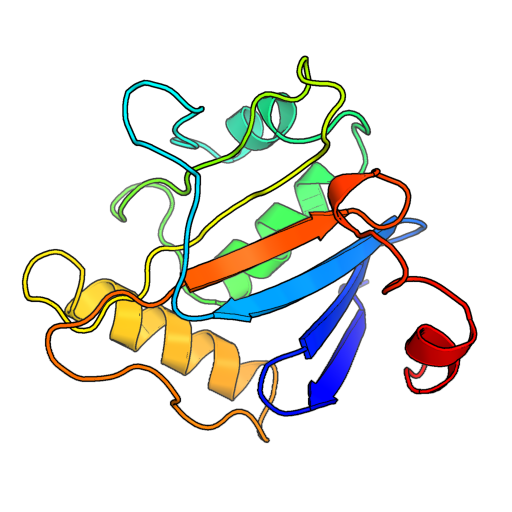13.070 1.00 15.13 199 LEU A CA 1
ATOM 914 C C . LEU A 1 113 ? 38.203 28.406 14.258 1.00 15.72 199 LEU A C 1
ATOM 915 O O . LEU A 1 113 ? 38.516 29.056 15.282 1.00 16.55 199 LEU A O 1
ATOM 920 N N . PHE A 1 114 ? 37.041 27.753 14.123 1.00 15.17 200 PHE A N 1
ATOM 921 C CA . PHE A 1 114 ? 35.997 27.732 15.161 1.00 15.82 200 PHE A CA 1
ATOM 922 C C . PHE A 1 114 ? 35.574 26.273 15.406 1.00 16.74 200 PHE A C 1
ATOM 923 O O . PHE A 1 114 ? 34.746 25.736 14.671 1.00 15.93 200 PHE A O 1
ATOM 931 N N . ARG A 1 115 ? 36.159 25.597 16.409 1.00 17.78 201 ARG A N 1
ATOM 932 C CA . ARG A 1 115 ? 35.953 24.140 16.523 1.00 18.75 201 ARG A CA 1
ATOM 933 C C . ARG A 1 115 ? 34.475 23.758 16.753 1.00 18.48 201 ARG A C 1
ATOM 934 O O . ARG A 1 115 ? 34.061 22.654 16.404 1.00 20.33 201 ARG A O 1
ATOM 942 N N . GLY A 1 116 ? 33.698 24.693 17.295 1.00 17.19 202 GLY A N 1
ATOM 943 C CA . GLY A 1 116 ? 32.281 24.491 17.563 1.00 16.75 202 GLY A CA 1
ATOM 944 C C . GLY A 1 116 ? 31.380 24.617 16.342 1.00 15.82 202 GLY A C 1
ATOM 945 O O . GLY A 1 116 ? 30.210 24.275 16.417 1.00 15.81 202 GLY A O 1
ATOM 946 N N . PHE A 1 117 ? 31.904 25.140 15.234 1.00 15.28 203 PHE A N 1
ATOM 947 C CA . PHE A 1 117 ? 31.149 25.259 13.986 1.00 15.21 203 PHE A CA 1
ATOM 948 C C . PHE A 1 117 ? 30.611 23.909 13.518 1.00 15.88 203 PHE A C 1
ATOM 949 O O . PHE A 1 117 ? 31.368 22.948 13.404 1.00 17.66 203 PHE A O 1
ATOM 957 N N . TYR A 1 118 ? 29.309 23.816 13.277 1.00 16.34 204 TYR A N 1
ATOM 958 C CA . TYR A 1 118 ? 28.749 22.642 12.567 1.00 17.34 204 TYR A CA 1
ATOM 959 C C . TYR A 1 118 ? 28.144 23.100 11.216 1.00 16.25 204 TYR A C 1
ATOM 960 O O . TYR A 1 118 ? 27.740 24.248 11.050 1.00 16.01 204 TYR A O 1
ATOM 969 N N . ASP A 1 119 ? 28.130 22.174 10.264 1.00 16.63 205 ASP A N 1
ATOM 970 C CA . ASP A 1 119 ? 27.639 22.383 8.900 1.00 15.55 205 ASP A CA 1
ATOM 971 C C . ASP A 1 119 ? 26.134 22.641 8.906 1.00 15.55 205 ASP A C 1
ATOM 972 O O . ASP A 1 119 ? 25.360 21.764 9.292 1.00 15.56 205 ASP A O 1
ATOM 977 N N . PRO A 1 120 ? 25.707 23.850 8.486 1.00 14.59 206 PRO A N 1
ATOM 978 C CA . PRO A 1 120 ? 24.320 24.181 8.308 1.00 14.60 206 PRO A CA 1
ATOM 979 C C . PRO A 1 120 ? 2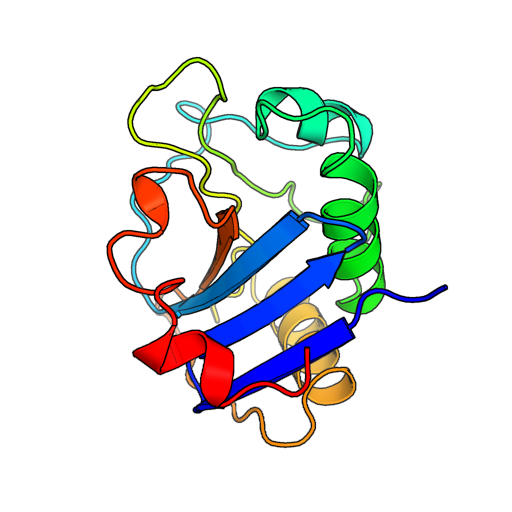3.883 24.210 6.817 1.00 14.13 206 PRO A C 1
ATOM 980 O O . PRO A 1 120 ? 22.731 24.528 6.511 1.00 14.48 206 PRO A O 1
ATOM 984 N N . CYS A 1 121 ? 24.789 23.888 5.901 1.00 13.49 207 CYS A N 1
ATOM 985 C CA . CYS A 1 121 ? 24.484 24.044 4.479 1.00 13.53 207 CYS A CA 1
ATOM 986 C C . CYS A 1 121 ? 23.704 22.829 3.975 1.00 14.14 207 CYS A C 1
ATOM 987 O O . CYS A 1 121 ? 24.105 21.687 4.195 1.00 13.94 207 CYS A O 1
ATOM 990 N N . GLU A 1 122 ? 22.600 23.088 3.281 1.00 14.52 208 GLU A N 1
ATOM 991 C CA . GLU A 1 122 ? 21.723 22.044 2.790 1.00 16.19 208 GLU A CA 1
ATOM 992 C C . GLU A 1 122 ? 22.090 21.612 1.393 1.00 15.69 208 GLU A C 1
ATOM 993 O O . GLU A 1 122 ? 22.500 22.420 0.564 1.00 15.49 208 GLU A O 1
ATOM 999 N N . GLU A 1 123 ? 21.911 20.323 1.134 1.00 16.41 209 GLU A N 1
ATOM 1000 C CA . GLU A 1 123 ? 22.241 19.749 -0.160 1.00 17.17 209 GLU A CA 1
ATOM 1001 C C . GLU A 1 123 ? 21.390 20.368 -1.268 1.00 16.73 209 GLU A C 1
ATOM 1002 O O . GLU A 1 123 ? 20.170 20.429 -1.161 1.00 17.31 209 GLU A O 1
ATOM 1008 N N . GLY A 1 124 ? 22.057 20.808 -2.329 1.00 16.76 210 GLY A N 1
ATOM 1009 C CA . GLY A 1 124 ? 21.384 21.359 -3.489 1.00 17.13 210 GLY A CA 1
ATOM 1010 C C . GLY A 1 124 ? 20.781 22.736 -3.281 1.00 17.08 210 GLY A C 1
ATOM 1011 O O . GLY A 1 124 ? 19.941 23.163 -4.073 1.00 17.93 210 GLY A O 1
ATOM 1012 N N . LYS A 1 125 ? 21.198 23.426 -2.216 1.00 15.73 211 LYS A N 1
ATOM 1013 C CA . LYS A 1 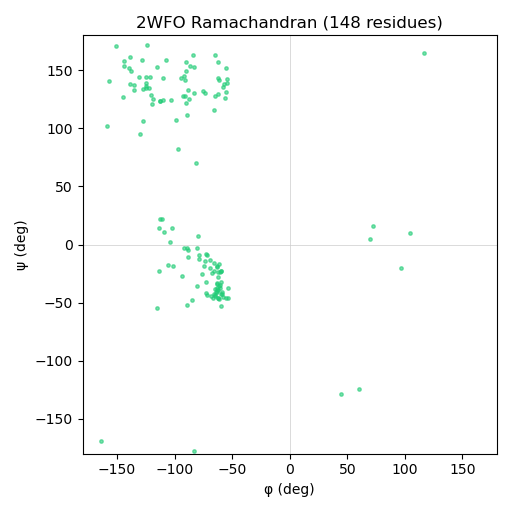125 ? 20.706 24.754 -1.889 1.00 14.72 211 LYS A CA 1
ATOM 1014 C C . LYS A 1 125 ? 21.912 25.682 -1.801 1.00 14.34 211 LYS A C 1
ATOM 1015 O O . LYS A 1 125 ? 23.052 25.210 -1.810 1.00 13.23 211 LYS A O 1
ATOM 1021 N N . VAL A 1 126 ? 21.661 26.988 -1.671 1.00 13.04 212 VAL A N 1
ATOM 1022 C CA . VAL A 1 126 ? 22.754 27.946 -1.564 1.00 11.88 212 VAL A CA 1
ATOM 1023 C C . VAL A 1 126 ? 23.197 28.085 -0.112 1.00 11.18 212 VAL A C 1
ATOM 1024 O O . VAL A 1 126 ? 22.418 27.873 0.821 1.00 11.23 212 VAL A O 1
ATOM 1028 N N . CYS A 1 127 ? 24.457 28.460 0.078 1.00 10.46 213 CYS A N 1
ATOM 1029 C CA . CYS A 1 127 ? 25.011 28.666 1.410 1.00 11.30 213 CYS A CA 1
ATOM 1030 C C . CYS A 1 127 ? 26.214 29.604 1.252 1.00 10.89 213 CYS A C 1
ATOM 1031 O O . CYS A 1 127 ? 26.941 29.504 0.267 1.00 10.28 213 CYS A O 1
ATOM 1034 N N . TYR A 1 128 ? 26.375 30.525 2.197 1.00 10.48 214 TYR A N 1
ATOM 1035 C CA . TYR A 1 128 ? 27.377 31.575 2.135 1.00 10.15 214 TYR A CA 1
ATOM 1036 C C . TYR A 1 128 ? 28.053 31.857 3.460 1.00 10.55 214 TYR A C 1
ATOM 1037 O O . TYR A 1 128 ? 27.464 31.666 4.548 1.00 10.64 214 TYR A O 1
ATOM 1046 N N . VAL A 1 129 ? 29.292 32.335 3.367 1.00 9.95 215 VAL A N 1
ATOM 1047 C CA . VAL A 1 129 ? 29.931 33.028 4.486 1.00 9.68 215 VAL A CA 1
ATOM 1048 C C . VAL A 1 129 ? 30.010 34.493 4.044 1.00 9.32 215 VAL A C 1
ATOM 1049 O O . VAL A 1 129 ? 30.582 34.773 2.986 1.00 8.85 215 VAL A O 1
ATOM 1053 N N . THR A 1 130 ? 29.452 35.397 4.857 1.00 9.46 216 THR A N 1
ATOM 1054 C CA . THR A 1 130 ? 29.302 36.811 4.504 1.00 10.34 216 THR A CA 1
ATOM 1055 C C . THR A 1 130 ? 29.965 37.630 5.586 1.00 9.75 216 THR A C 1
ATOM 1056 O O . THR A 1 130 ? 29.779 37.323 6.765 1.00 11.03 216 THR A O 1
ATOM 1060 N N . ILE A 1 131 ? 30.724 38.646 5.189 1.00 9.09 217 ILE A N 1
ATOM 1061 C CA . ILE A 1 131 ? 31.438 39.520 6.114 1.00 8.52 217 ILE A CA 1
ATOM 1062 C C . ILE A 1 131 ? 30.961 40.958 5.915 1.00 8.92 217 ILE A C 1
ATOM 1063 O O . ILE A 1 131 ? 30.921 41.450 4.778 1.00 9.42 217 ILE A O 1
ATOM 1068 N N . ASN A 1 132 ? 30.578 41.613 7.013 1.00 8.70 218 ASN A N 1
ATOM 1069 C CA . ASN A 1 132 ? 30.307 43.047 7.035 1.00 9.50 218 ASN A CA 1
ATOM 1070 C C . ASN A 1 132 ? 31.214 43.694 8.070 1.00 9.77 218 ASN A C 1
ATOM 1071 O O . ASN A 1 132 ? 31.377 43.181 9.183 1.00 11.47 218 ASN A O 1
ATOM 1076 N N . GLN A 1 133 ? 31.828 44.802 7.706 1.00 9.68 219 GLN A N 1
ATOM 1077 C CA . GLN A 1 133 ? 32.631 45.521 8.674 1.00 10.55 219 GLN A CA 1
ATOM 1078 C C . GLN A 1 133 ? 31.747 46.246 9.674 1.00 11.13 219 GLN A C 1
ATOM 1079 O O . GLN A 1 133 ? 30.802 46.958 9.318 1.00 10.95 219 GLN A O 1
ATOM 1085 N N . CYS A 1 134 ? 32.067 46.052 10.940 1.00 12.18 220 CYS A N 1
ATOM 1086 C CA . CYS A 1 134 ? 31.399 46.795 11.997 1.00 13.31 220 CYS A CA 1
ATOM 1087 C C . CYS A 1 134 ? 31.568 48.290 11.741 1.00 14.04 220 CYS A C 1
ATOM 1088 O O . CYS A 1 134 ? 32.637 48.749 11.362 1.00 15.06 220 CYS A O 1
ATOM 1091 N N . GLY A 1 135 ? 30.495 49.052 11.954 1.00 15.11 221 GLY A N 1
ATOM 1092 C CA . GLY A 1 135 ? 30.509 50.459 11.683 1.00 15.94 221 GLY A CA 1
ATOM 1093 C C . GLY A 1 135 ? 29.932 50.833 10.336 1.00 16.46 221 GLY A C 1
ATOM 1094 O O . GLY A 1 135 ? 29.577 51.995 10.136 1.00 19.15 221 GLY A O 1
ATOM 1095 N N . ASP A 1 136 ? 29.866 49.882 9.406 1.00 15.02 222 ASP A N 1
ATOM 1096 C CA . ASP A 1 136 ? 29.127 50.097 8.161 1.00 14.12 222 ASP A CA 1
ATOM 1097 C C . ASP A 1 136 ? 27.671 49.805 8.459 1.00 12.62 222 ASP A C 1
ATOM 1098 O O . ASP A 1 136 ? 27.353 48.998 9.353 1.00 12.31 222 ASP A O 1
ATOM 1103 N N . PRO A 1 137 ? 26.764 50.444 7.704 1.00 12.15 223 PRO A N 1
ATOM 1104 C CA . PRO A 1 137 ? 25.338 50.188 7.857 1.00 12.05 223 PRO A CA 1
ATOM 1105 C C . PRO A 1 137 ? 24.929 48.746 7.617 1.00 10.57 223 PRO A C 1
ATOM 1106 O O . PRO A 1 137 ? 23.896 48.279 8.122 1.00 10.87 223 PRO A O 1
ATOM 1110 N N . SER A 1 138 ? 25.749 48.015 6.874 1.00 10.03 224 SER A N 1
ATOM 1111 C CA . SER A 1 138 ? 25.497 46.608 6.612 1.00 10.13 224 SER A CA 1
ATOM 1112 C C . SER A 1 138 ? 25.731 45.703 7.827 1.00 10.07 224 SER A C 1
ATOM 1113 O O . SER A 1 138 ? 25.410 44.526 7.752 1.00 10.29 224 SER A O 1
ATOM 1116 N N . SER A 1 139 ? 26.299 46.232 8.924 1.00 9.96 225 SER A N 1
ATOM 1117 C CA . SER A 1 139 ? 26.411 45.459 10.172 1.00 10.36 225 SER A CA 1
ATOM 1118 C C . SER A 1 139 ? 25.175 45.617 11.095 1.00 10.88 225 SER A C 1
ATOM 1119 O O . SER A 1 139 ? 25.072 44.943 12.137 1.00 11.04 225 SER A O 1
ATOM 1122 N N . PHE A 1 140 ? 24.229 46.466 10.682 1.00 11.52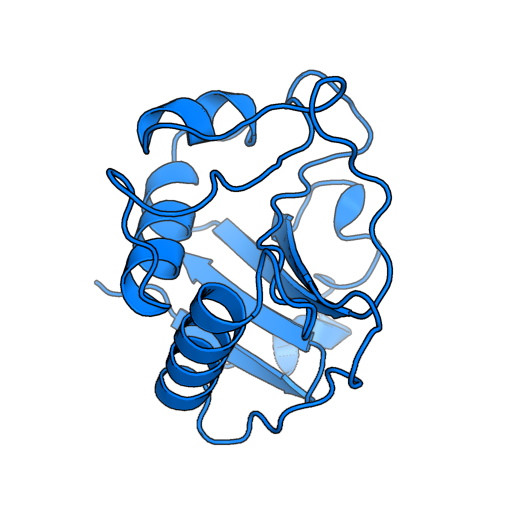 226 PHE A N 1
ATOM 1123 C CA . PHE A 1 140 ? 23.008 46.732 11.449 1.00 11.87 226 PHE A CA 1
ATOM 1124 C C . PHE A 1 140 ? 23.346 46.927 12.929 1.00 12.83 226 PHE A C 1
ATOM 1125 O O . PHE A 1 140 ? 24.253 47.723 13.223 1.00 13.90 226 PHE A O 1
ATOM 1133 N N . GLU A 1 141 ? 22.671 46.208 13.830 1.00 13.66 227 GLU A N 1
ATOM 1134 C CA . GLU A 1 141 ? 22.841 46.379 15.267 1.00 15.35 227 GLU A CA 1
ATOM 1135 C C . GLU A 1 141 ? 23.908 45.443 15.826 1.00 14.63 227 GLU A C 1
ATOM 1136 O O . GLU A 1 141 ? 24.199 45.483 17.013 1.00 14.79 227 GLU A O 1
ATOM 1142 N N . TYR A 1 142 ? 24.472 44.581 14.986 1.00 13.41 228 TYR A N 1
ATOM 1143 C CA . TYR A 1 142 ? 25.176 43.405 15.480 1.00 13.39 228 TYR A CA 1
ATOM 1144 C C . TYR A 1 142 ? 26.576 43.655 15.996 1.00 13.78 228 TYR A C 1
ATOM 1145 O O . TYR A 1 142 ? 27.186 42.765 16.565 1.00 14.23 228 TYR A O 1
ATOM 1154 N N . CYS A 1 143 ? 27.110 44.847 15.805 1.00 14.32 229 CYS A N 1
ATOM 1155 C CA . CYS A 1 143 ? 28.374 45.174 16.466 1.00 14.85 229 CYS A CA 1
ATOM 1156 C C . CYS A 1 143 ? 28.183 46.062 17.691 1.00 14.51 229 CYS A C 1
ATOM 1157 O O . CYS A 1 143 ? 29.154 46.599 18.201 1.00 15.62 229 CYS A O 1
ATOM 1160 N N . GLY A 1 144 ? 26.947 46.188 18.182 1.00 14.36 230 GLY A N 1
ATOM 1161 C CA . GLY A 1 144 ? 26.705 46.878 19.439 1.00 14.49 230 GLY A CA 1
ATOM 1162 C C . GLY A 1 144 ? 27.335 46.130 20.608 1.00 14.68 230 GLY A C 1
ATOM 1163 O O . GLY A 1 144 ? 27.708 44.951 20.511 1.00 12.94 230 GLY A O 1
ATOM 1164 N N . THR A 1 145 ? 27.476 46.839 21.715 1.00 14.89 231 THR A N 1
ATOM 1165 C CA . THR A 1 145 ? 28.146 46.299 22.889 1.00 15.52 231 THR A CA 1
ATOM 1166 C C . THR A 1 145 ? 27.432 45.083 23.480 1.00 16.02 231 THR A C 1
ATOM 1167 O O . THR A 1 145 ? 28.075 44.209 24.069 1.00 16.30 231 THR A O 1
ATOM 1171 N N . ASN A 1 146 ? 26.118 45.000 23.305 1.00 16.22 232 ASN A N 1
ATOM 1172 C CA . ASN A 1 146 ? 25.361 43.839 23.785 1.00 17.44 232 ASN A CA 1
ATOM 1173 C C . ASN A 1 146 ? 25.718 42.523 23.056 1.00 17.38 232 ASN A C 1
ATOM 1174 O O . ASN A 1 146 ? 25.537 41.427 23.616 1.00 17.97 232 ASN A O 1
ATOM 1179 N N . TYR A 1 147 ? 26.254 42.641 21.840 1.00 16.68 233 TYR A N 1
ATOM 1180 C CA . TYR A 1 147 ? 26.843 41.507 21.112 1.00 17.19 233 TYR A CA 1
ATOM 1181 C C . TYR A 1 147 ? 28.328 41.298 21.391 1.00 18.01 233 TYR A C 1
ATOM 1182 O O . TYR A 1 147 ? 28.754 40.180 21.729 1.00 18.29 233 TYR A O 1
ATOM 1191 N N . LEU A 1 148 ? 29.126 42.353 21.236 1.00 18.51 234 LEU A N 1
ATOM 1192 C CA . LEU A 1 148 ? 30.576 42.227 21.322 1.00 19.00 234 LEU A CA 1
ATOM 1193 C C . LEU A 1 148 ? 31.080 41.877 22.718 1.00 20.73 234 LEU A C 1
ATOM 1194 O O . LEU A 1 148 ? 32.169 41.297 22.842 1.00 20.20 234 LEU A O 1
ATOM 1199 N N . SER A 1 149 ? 30.307 42.213 23.752 1.00 22.06 235 SER A N 1
ATOM 1200 C CA . SER A 1 149 ? 30.710 41.902 25.140 1.00 24.48 235 SER A CA 1
ATOM 1201 C C . SER A 1 149 ? 30.751 40.394 25.381 1.00 25.98 235 SER A C 1
ATOM 1202 O O . SER A 1 149 ? 31.346 39.934 26.350 1.00 26.59 235 SER A O 1
ATOM 1205 N N . LYS A 1 150 ? 30.127 39.630 24.492 1.00 27.30 236 LYS A N 1
ATOM 1206 C CA . LYS A 1 150 ? 30.229 38.169 24.522 1.00 29.00 236 LYS A CA 1
ATOM 1207 C C . LYS A 1 150 ? 31.518 37.633 23.882 1.00 29.36 236 LYS A C 1
ATOM 1208 O O . LYS A 1 150 ? 31.745 36.430 23.893 1.00 30.55 236 LYS A O 1
ATOM 1214 N N . CYS A 1 151 ? 32.347 38.521 23.331 1.00 29.66 237 CYS A N 1
ATOM 1215 C CA . CYS A 1 151 ? 33.634 38.166 22.745 1.00 29.91 237 CYS A CA 1
ATOM 1216 C C . CYS A 1 151 ? 34.755 38.650 23.652 1.00 32.22 237 CYS A C 1
ATOM 1217 O O . CYS A 1 151 ? 34.563 39.576 24.441 1.00 33.18 237 CYS A O 1
ATOM 1220 N N . GLN A 1 152 ? 35.940 38.062 23.510 1.00 34.17 238 GLN A N 1
ATOM 1221 C CA . GLN A 1 152 ? 37.070 38.384 24.406 1.00 36.44 238 GLN A CA 1
ATOM 1222 C C . GLN A 1 152 ? 37.679 39.787 24.243 1.00 37.03 238 GLN A C 1
ATOM 1223 O O . GLN A 1 152 ? 38.446 40.234 25.108 1.00 38.11 238 GLN A O 1
ATOM 1229 N N . PHE A 1 153 ? 37.330 40.472 23.154 1.00 36.48 239 PHE A N 1
ATOM 1230 C CA . PHE A 1 153 ? 38.119 41.590 22.639 1.00 35.92 239 PHE A CA 1
ATOM 1231 C C . PHE A 1 153 ? 38.352 42.667 23.693 1.00 37.07 239 PHE A C 1
ATOM 1232 O O . PHE A 1 153 ? 39.378 43.341 23.661 1.00 38.04 239 PHE A O 1
#